Protein AF-A0AA89LRD8-F1 (afdb_monomer_lite)

pLDDT: mean 77.5, std 10.82, range [52.41, 93.69]

Radius of gyration: 14.36 Å; chains: 1; bounding box: 33×25×40 Å

Structure (mmCIF, N/CA/C/O backbone):
data_AF-A0AA89LRD8-F1
#
_entry.id   AF-A0AA89LRD8-F1
#
loop_
_atom_site.group_PDB
_atom_site.id
_atom_site.type_symbol
_atom_site.label_atom_id
_atom_site.label_alt_id
_atom_site.label_comp_id
_atom_site.label_asym_id
_atom_site.label_entity_id
_atom_site.label_seq_id
_atom_site.pdbx_PDB_ins_code
_atom_site.Cartn_x
_atom_site.Cartn_y
_atom_site.Cartn_z
_atom_site.occupancy
_atom_site.B_iso_or_equiv
_atom_site.auth_seq_id
_atom_site.auth_comp_id
_atom_site.auth_asym_id
_atom_site.auth_atom_id
_atom_site.pdbx_PDB_model_num
ATOM 1 N N . MET A 1 1 ? 7.949 -14.737 -2.794 1.00 53.84 1 MET A N 1
ATOM 2 C CA . MET A 1 1 ? 6.880 -14.961 -3.812 1.00 53.84 1 MET A CA 1
ATOM 3 C C . MET A 1 1 ? 6.321 -13.598 -4.224 1.00 53.84 1 MET A C 1
ATOM 5 O O . MET A 1 1 ? 5.782 -12.918 -3.359 1.00 53.84 1 MET A O 1
ATOM 9 N N . SER A 1 2 ? 6.464 -13.159 -5.481 1.00 67.94 2 SER A N 1
ATOM 10 C CA . SER A 1 2 ? 5.807 -11.927 -5.960 1.00 67.94 2 SER A CA 1
ATOM 11 C C . SER A 1 2 ? 4.325 -12.192 -6.232 1.00 67.94 2 SER A C 1
ATOM 13 O O . SER A 1 2 ? 3.955 -13.274 -6.687 1.00 67.94 2 SER A O 1
ATOM 15 N N . CYS A 1 3 ? 3.457 -11.229 -5.920 1.00 76.31 3 CYS A N 1
ATOM 16 C CA . CYS A 1 3 ? 2.013 -11.373 -6.145 1.00 76.31 3 CYS A CA 1
ATOM 17 C C . CYS A 1 3 ? 1.546 -10.881 -7.521 1.00 76.31 3 CYS A C 1
ATOM 19 O O . CYS A 1 3 ? 0.351 -10.912 -7.796 1.00 76.31 3 CYS A O 1
ATOM 21 N N . GLY A 1 4 ? 2.478 -10.437 -8.369 1.00 76.31 4 GLY A N 1
ATOM 22 C CA . GLY A 1 4 ? 2.183 -9.921 -9.707 1.00 76.31 4 GLY A CA 1
ATOM 23 C C . GLY A 1 4 ? 1.588 -8.513 -9.729 1.00 76.31 4 GLY A C 1
ATOM 24 O O . GLY A 1 4 ? 1.187 -8.062 -10.790 1.00 76.31 4 GLY A O 1
ATOM 25 N N . TYR A 1 5 ? 1.526 -7.824 -8.585 1.00 81.50 5 TYR A N 1
ATOM 26 C CA . TYR A 1 5 ? 1.079 -6.435 -8.522 1.00 81.50 5 TYR A CA 1
ATOM 27 C C . TYR A 1 5 ? 2.047 -5.514 -9.277 1.00 81.50 5 TYR A C 1
ATOM 29 O O . TYR A 1 5 ? 3.244 -5.513 -8.970 1.00 81.50 5 TYR A O 1
ATOM 37 N N . GLN A 1 6 ? 1.506 -4.738 -10.215 1.00 78.00 6 GLN A N 1
ATOM 38 C CA . GLN A 1 6 ? 2.150 -3.611 -10.886 1.00 78.00 6 GLN A CA 1
ATOM 39 C C . GLN A 1 6 ? 1.220 -2.403 -10.794 1.00 78.00 6 GLN A C 1
ATOM 41 O O . GLN A 1 6 ? 0.002 -2.549 -10.872 1.00 78.00 6 GLN A O 1
ATOM 46 N N . GLY A 1 7 ? 1.781 -1.224 -10.556 1.00 76.06 7 GLY A N 1
ATOM 47 C CA . GLY A 1 7 ? 0.997 -0.004 -10.446 1.00 76.06 7 GLY A CA 1
ATOM 48 C C . GLY A 1 7 ? 1.880 1.231 -10.424 1.00 76.06 7 GLY A C 1
ATOM 49 O O . GLY A 1 7 ? 3.062 1.144 -10.103 1.00 76.06 7 GLY A O 1
ATOM 50 N N . ALA A 1 8 ? 1.288 2.376 -10.753 1.00 71.69 8 ALA A N 1
ATOM 51 C CA . ALA A 1 8 ? 1.941 3.670 -10.616 1.00 71.69 8 ALA A CA 1
ATOM 52 C C . ALA A 1 8 ? 2.071 4.019 -9.126 1.00 71.69 8 ALA A C 1
ATOM 54 O O . ALA A 1 8 ? 1.086 4.355 -8.460 1.00 71.69 8 ALA A O 1
ATOM 55 N N . HIS A 1 9 ? 3.278 3.883 -8.600 1.00 68.44 9 HIS A N 1
ATOM 56 C CA . HIS A 1 9 ? 3.683 4.313 -7.271 1.00 68.44 9 HIS A CA 1
ATOM 57 C C . HIS A 1 9 ? 4.667 5.489 -7.412 1.00 68.44 9 HIS A C 1
ATOM 59 O O . HIS A 1 9 ? 4.795 6.062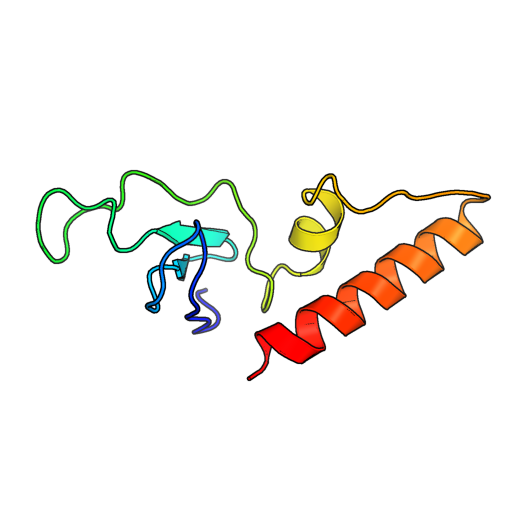 -8.483 1.00 68.44 9 HIS A O 1
ATOM 65 N N . PHE A 1 10 ? 5.212 6.008 -6.309 1.00 66.38 10 PHE A N 1
ATOM 66 C CA . PHE A 1 10 ? 6.271 7.043 -6.302 1.00 66.38 10 PHE A CA 1
ATOM 67 C C . PHE A 1 10 ? 6.019 8.374 -7.055 1.00 66.38 10 PHE A C 1
ATOM 69 O O . PHE A 1 10 ? 6.902 9.227 -7.119 1.00 66.38 10 PHE A O 1
ATOM 76 N N . GLY A 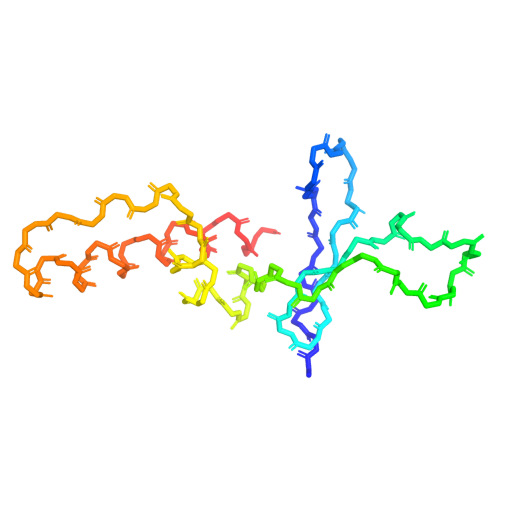1 11 ? 4.796 8.627 -7.532 1.00 64.19 11 GLY A N 1
ATOM 77 C CA . GLY A 1 11 ? 4.420 9.858 -8.235 1.00 64.19 11 GLY A CA 1
ATOM 78 C C . GLY A 1 11 ? 4.583 9.804 -9.758 1.00 64.19 11 GLY A C 1
ATOM 79 O O . GLY A 1 11 ? 4.392 10.835 -10.407 1.00 64.19 11 GLY A O 1
ATOM 80 N N . ALA A 1 12 ? 4.892 8.639 -10.336 1.00 62.62 12 ALA A N 1
ATOM 81 C CA . ALA A 1 12 ? 4.922 8.456 -11.782 1.00 62.62 12 ALA A CA 1
ATOM 82 C C . ALA A 1 12 ? 3.507 8.363 -12.384 1.00 62.62 12 ALA A C 1
ATOM 84 O O . ALA A 1 12 ? 2.528 8.006 -11.729 1.00 62.62 12 ALA A O 1
ATOM 85 N N . HIS A 1 13 ? 3.393 8.691 -13.673 1.00 66.25 13 HIS A N 1
ATOM 86 C CA . HIS A 1 13 ? 2.154 8.512 -14.444 1.00 66.25 13 HIS A CA 1
ATOM 87 C C . HIS A 1 13 ? 2.037 7.118 -15.088 1.00 66.25 13 HIS A C 1
ATOM 89 O O . HIS A 1 13 ? 1.011 6.820 -15.700 1.00 66.25 13 HIS A O 1
ATOM 95 N N . TYR A 1 14 ? 3.079 6.292 -14.986 1.00 69.19 14 TYR A N 1
ATOM 96 C CA . TYR A 1 14 ? 3.171 4.947 -15.555 1.00 69.19 14 TYR A CA 1
ATOM 97 C C . TYR A 1 14 ? 3.459 3.921 -14.455 1.00 69.19 14 TYR A C 1
ATOM 99 O O . TYR A 1 14 ? 3.789 4.297 -13.336 1.00 69.19 14 TYR A O 1
ATOM 107 N N . GLU A 1 15 ? 3.278 2.637 -14.770 1.00 71.19 15 GLU A N 1
ATOM 108 C CA . GLU A 1 15 ? 3.547 1.521 -13.859 1.00 71.19 15 GLU A CA 1
ATOM 109 C C . GLU A 1 15 ? 5.055 1.402 -13.601 1.00 71.19 15 GLU A C 1
ATOM 111 O O . GLU A 1 15 ? 5.775 0.708 -14.314 1.00 71.19 15 GLU A O 1
ATOM 116 N N . ASP A 1 16 ? 5.524 2.123 -12.593 1.00 72.38 16 ASP A N 1
ATOM 117 C CA . ASP A 1 16 ? 6.903 2.156 -12.108 1.00 72.38 16 ASP A CA 1
ATOM 118 C C . ASP A 1 16 ? 7.095 1.261 -10.872 1.00 72.38 16 ASP A C 1
ATOM 120 O O . ASP A 1 16 ? 8.205 0.853 -10.563 1.00 72.38 16 ASP A O 1
ATOM 124 N N . GLY A 1 17 ? 6.021 0.884 -10.175 1.00 78.00 17 GLY A N 1
ATOM 125 C CA . GLY A 1 17 ? 6.070 0.012 -9.006 1.00 78.00 17 GLY A CA 1
ATOM 126 C C . GLY A 1 17 ? 5.735 -1.442 -9.333 1.00 78.00 17 GLY A C 1
ATOM 127 O O . GLY A 1 17 ? 4.662 -1.738 -9.859 1.00 78.00 17 GLY A O 1
ATOM 128 N N . CYS A 1 18 ? 6.593 -2.380 -8.930 1.00 82.38 18 CYS A N 1
ATOM 129 C CA . CYS A 1 18 ? 6.328 -3.821 -9.001 1.00 82.38 18 CYS A CA 1
ATOM 130 C C . CYS A 1 18 ? 6.475 -4.491 -7.633 1.00 82.38 18 CYS A C 1
ATOM 132 O O . CYS A 1 18 ? 7.340 -4.142 -6.831 1.00 82.38 18 CYS A O 1
ATOM 134 N N . CYS A 1 19 ? 5.650 -5.501 -7.354 1.00 86.06 19 CYS A N 1
ATOM 135 C CA . CYS A 1 19 ? 5.823 -6.316 -6.159 1.00 86.06 19 CYS A CA 1
ATOM 136 C C . CYS A 1 19 ? 6.912 -7.381 -6.335 1.00 86.06 19 CYS A C 1
ATOM 138 O O . CYS A 1 19 ? 6.760 -8.312 -7.130 1.00 86.06 19 CYS A O 1
ATOM 140 N N . ILE A 1 20 ? 7.931 -7.341 -5.475 1.00 81.69 20 ILE A N 1
ATOM 141 C CA . ILE A 1 20 ? 8.945 -8.389 -5.337 1.00 81.69 20 ILE A CA 1
ATOM 142 C C . ILE A 1 20 ? 9.028 -8.794 -3.862 1.00 81.69 20 ILE A C 1
ATOM 144 O O . ILE A 1 20 ? 9.194 -7.971 -2.968 1.00 81.69 20 ILE A O 1
ATOM 148 N N . ASP A 1 21 ? 8.831 -10.089 -3.616 1.00 82.31 21 ASP A N 1
ATOM 149 C CA . ASP A 1 21 ? 8.860 -10.727 -2.292 1.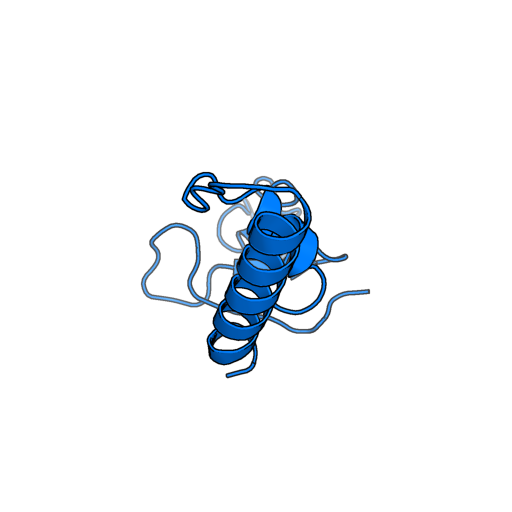00 82.31 21 ASP A CA 1
ATOM 150 C C . ASP A 1 21 ? 7.988 -10.092 -1.192 1.00 82.31 21 ASP A C 1
ATOM 152 O O . ASP A 1 21 ? 8.305 -10.138 -0.010 1.00 82.31 21 ASP A O 1
ATOM 156 N N . GLY A 1 22 ? 6.841 -9.525 -1.571 1.00 81.56 22 GLY A N 1
ATOM 157 C CA . GLY A 1 22 ? 5.923 -8.911 -0.609 1.00 81.56 22 GLY A CA 1
ATOM 158 C C . GLY A 1 22 ? 6.137 -7.419 -0.381 1.00 81.56 22 GLY A C 1
ATOM 159 O O . GLY A 1 22 ? 5.360 -6.820 0.361 1.00 81.56 22 GLY A O 1
ATOM 160 N N . TYR A 1 23 ? 7.105 -6.816 -1.066 1.00 84.25 23 TYR A N 1
ATOM 161 C CA . TYR A 1 23 ? 7.416 -5.392 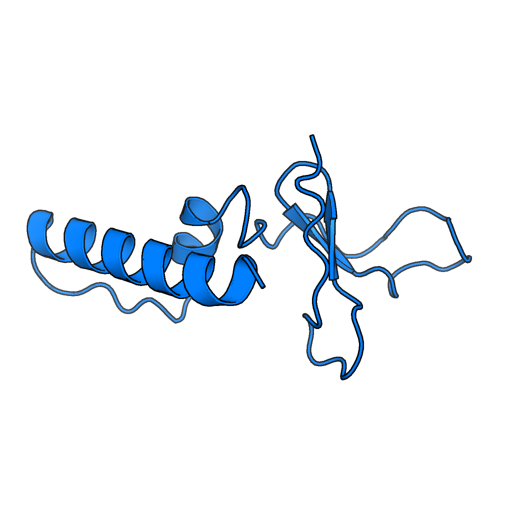-1.004 1.00 84.25 23 TYR A CA 1
ATOM 162 C C . TYR A 1 23 ? 7.343 -4.756 -2.395 1.00 84.25 23 TYR A C 1
ATOM 164 O O . TYR A 1 23 ? 7.386 -5.458 -3.406 1.00 84.25 23 TYR A O 1
ATOM 172 N N . LEU A 1 24 ? 7.141 -3.444 -2.435 1.00 83.31 24 LEU A N 1
ATOM 173 C CA . LEU A 1 24 ? 7.127 -2.603 -3.624 1.00 83.31 24 LEU A CA 1
ATOM 174 C C . LEU A 1 24 ? 8.556 -2.211 -3.985 1.00 83.31 24 LEU A C 1
ATOM 176 O O . LEU A 1 24 ? 9.342 -1.805 -3.129 1.00 83.31 24 LEU A O 1
ATOM 180 N N . TRP A 1 25 ? 8.871 -2.358 -5.262 1.00 82.00 25 TRP A N 1
ATOM 181 C CA . TRP A 1 25 ? 10.149 -2.002 -5.845 1.00 82.00 25 TRP A CA 1
ATOM 182 C C . TRP A 1 25 ? 9.927 -1.065 -7.016 1.00 82.00 25 TRP A C 1
ATOM 184 O O . TRP A 1 25 ? 9.037 -1.311 -7.833 1.00 82.00 25 TRP A O 1
ATOM 194 N N . ASP A 1 26 ? 10.735 -0.014 -7.065 1.00 77.69 26 ASP A N 1
ATOM 195 C CA . ASP A 1 26 ? 10.731 0.959 -8.145 1.00 77.69 26 ASP A CA 1
ATOM 196 C C . ASP A 1 26 ? 11.546 0.403 -9.319 1.00 77.69 26 ASP A C 1
ATOM 198 O O . ASP A 1 26 ? 12.746 0.153 -9.193 1.00 77.69 26 ASP A O 1
ATOM 202 N N . LEU A 1 27 ? 10.870 0.172 -10.442 1.00 71.88 27 LEU A N 1
ATOM 203 C CA . LEU A 1 27 ? 11.418 -0.350 -11.689 1.00 71.88 27 LEU A CA 1
ATOM 204 C C . LEU A 1 27 ? 12.312 0.663 -12.412 1.00 71.88 27 LEU A C 1
ATOM 206 O O . LEU A 1 27 ? 13.167 0.241 -13.193 1.00 71.88 27 LEU A O 1
ATOM 210 N N . ASP A 1 28 ? 12.161 1.960 -12.138 1.00 66.62 28 ASP A N 1
ATOM 211 C CA . ASP A 1 28 ? 12.990 3.010 -12.736 1.00 66.62 28 ASP A CA 1
ATOM 212 C C . ASP A 1 28 ? 14.286 3.254 -11.972 1.00 66.62 28 ASP A C 1
ATOM 214 O O . ASP A 1 28 ? 15.207 3.897 -12.478 1.00 66.62 28 ASP A O 1
ATOM 218 N N . SER A 1 29 ? 14.411 2.700 -10.768 1.00 64.31 29 SER A N 1
ATOM 219 C CA . SER A 1 29 ? 15.616 2.825 -9.956 1.00 64.31 29 SER A CA 1
ATOM 220 C C . SER A 1 29 ? 16.738 1.861 -10.378 1.00 64.31 29 SER A C 1
ATOM 222 O O . SER A 1 29 ? 17.503 1.370 -9.535 1.00 64.31 29 SER A O 1
ATOM 224 N N . CYS A 1 30 ? 16.845 1.572 -11.670 1.00 61.62 30 CYS A N 1
ATOM 225 C CA . CYS A 1 30 ? 17.860 0.697 -12.224 1.00 61.62 30 CYS A CA 1
ATOM 226 C C . CYS A 1 30 ? 18.821 1.471 -13.132 1.00 61.62 30 CYS A C 1
ATOM 228 O O . CYS A 1 30 ? 18.384 2.164 -14.047 1.00 61.62 30 CYS A O 1
ATOM 230 N N . ASP A 1 31 ? 20.131 1.321 -12.911 1.00 58.03 31 ASP A N 1
ATOM 231 C CA . ASP A 1 31 ? 21.162 1.937 -13.762 1.00 58.03 31 ASP A CA 1
ATOM 232 C C . ASP A 1 31 ? 21.220 1.310 -15.174 1.00 58.03 31 ASP A C 1
ATOM 234 O O . ASP A 1 31 ? 21.657 1.953 -16.129 1.00 58.03 31 ASP A O 1
ATOM 238 N N . GLU A 1 32 ? 20.750 0.066 -15.334 1.00 56.94 32 GLU A N 1
ATOM 239 C CA . GLU A 1 32 ? 20.682 -0.654 -16.612 1.00 56.94 32 GLU A CA 1
ATOM 240 C C . GLU A 1 32 ? 19.344 -1.401 -16.750 1.00 56.94 32 GLU A C 1
ATOM 242 O O . GLU A 1 32 ? 18.869 -1.984 -15.778 1.00 56.94 32 GLU A O 1
ATOM 247 N N . PRO A 1 33 ? 18.722 -1.471 -17.941 1.00 57.16 33 PRO A N 1
ATOM 248 C CA . PRO A 1 33 ? 17.471 -2.207 -18.125 1.00 57.16 33 PRO A CA 1
ATOM 249 C C . PRO A 1 33 ? 17.637 -3.694 -17.756 1.00 57.16 33 PRO A C 1
ATOM 251 O O . PRO A 1 33 ? 18.304 -4.452 -18.460 1.00 57.16 33 PRO A O 1
ATOM 254 N N . GLY A 1 34 ? 17.006 -4.110 -16.652 1.00 58.59 34 GLY A N 1
ATOM 255 C CA . GLY A 1 34 ? 17.088 -5.472 -16.105 1.00 58.59 34 GLY A CA 1
ATOM 256 C C . GLY A 1 34 ? 18.189 -5.700 -15.059 1.00 58.59 34 GLY A C 1
ATOM 257 O O . GLY A 1 34 ? 18.420 -6.848 -14.674 1.00 58.59 34 GLY A O 1
ATOM 258 N N . GLY A 1 35 ? 18.871 -4.645 -14.610 1.00 61.28 35 GLY A N 1
ATOM 259 C CA . GLY A 1 35 ? 19.834 -4.697 -13.512 1.00 61.28 35 GLY A CA 1
ATOM 260 C C . GLY A 1 35 ? 19.184 -4.802 -12.118 1.00 61.28 35 GLY A C 1
ATOM 261 O O . GLY A 1 35 ? 17.967 -4.959 -11.985 1.00 61.28 35 GLY A O 1
ATOM 262 N N . PRO A 1 36 ? 19.991 -4.740 -11.044 1.00 60.00 36 PRO A N 1
ATOM 263 C CA . PRO A 1 36 ? 19.482 -4.697 -9.678 1.00 60.00 36 PRO A CA 1
ATOM 264 C C . PRO A 1 36 ? 18.722 -3.387 -9.422 1.00 60.00 36 PRO A C 1
ATOM 266 O O . PRO A 1 36 ? 19.192 -2.305 -9.761 1.00 60.00 36 PRO A O 1
ATOM 269 N N . LEU A 1 37 ? 17.546 -3.488 -8.807 1.00 65.69 37 LEU A N 1
ATOM 270 C CA . LEU A 1 37 ? 16.779 -2.324 -8.368 1.00 65.69 37 LEU A CA 1
ATOM 271 C C . LEU A 1 37 ? 17.448 -1.755 -7.110 1.00 65.69 37 LEU A C 1
ATOM 273 O O . LEU A 1 37 ? 17.714 -2.498 -6.163 1.00 65.69 37 LEU A O 1
ATOM 277 N N . HIS A 1 38 ? 17.761 -0.461 -7.112 1.00 64.00 38 HIS A N 1
ATOM 278 C CA . HIS A 1 38 ? 18.466 0.188 -6.000 1.00 64.00 38 HIS A CA 1
ATOM 279 C C . HIS A 1 38 ? 17.534 0.837 -4.973 1.00 64.00 38 HIS A C 1
ATOM 281 O O . HIS A 1 38 ? 17.938 1.005 -3.824 1.00 64.00 38 HIS A O 1
ATOM 287 N N . ASN A 1 39 ? 16.298 1.153 -5.366 1.00 65.88 39 ASN A N 1
ATOM 288 C CA . ASN A 1 39 ? 15.267 1.699 -4.491 1.00 65.88 39 ASN A CA 1
ATOM 289 C C . ASN A 1 39 ? 14.028 0.795 -4.517 1.00 65.88 39 ASN A C 1
ATOM 291 O O . ASN A 1 39 ? 13.512 0.429 -5.574 1.00 65.88 39 ASN A O 1
ATOM 295 N N . GLY A 1 40 ? 13.572 0.393 -3.333 1.00 71.69 40 GLY A N 1
ATOM 296 C CA . GLY A 1 40 ? 12.512 -0.595 -3.167 1.00 71.69 40 GLY A CA 1
ATOM 297 C C . GLY A 1 40 ? 12.743 -1.476 -1.945 1.00 71.69 40 GLY A C 1
ATOM 298 O O . GLY A 1 40 ? 13.831 -1.500 -1.379 1.00 71.69 40 GLY A O 1
ATOM 299 N N . GLY A 1 41 ? 11.714 -2.209 -1.525 1.00 73.12 41 GLY A N 1
ATOM 300 C CA . GLY A 1 41 ? 11.807 -3.109 -0.370 1.00 73.12 41 GLY A CA 1
ATOM 301 C C . GLY A 1 41 ? 11.428 -2.480 0.975 1.00 73.12 41 GLY A C 1
ATOM 302 O O . GLY A 1 41 ? 11.165 -3.219 1.918 1.00 73.12 41 GLY A O 1
ATOM 303 N N . ASP A 1 42 ? 11.338 -1.151 1.065 1.00 77.69 42 ASP A N 1
ATOM 304 C CA . ASP A 1 42 ? 10.875 -0.452 2.272 1.00 77.69 42 ASP A CA 1
ATOM 305 C C . ASP A 1 42 ? 9.346 -0.358 2.341 1.00 77.69 42 ASP A C 1
ATOM 307 O O . ASP A 1 42 ? 8.748 -0.508 3.409 1.00 77.69 42 ASP A O 1
ATOM 311 N N . GLU A 1 43 ? 8.690 -0.140 1.196 1.00 80.81 43 GLU A N 1
ATOM 312 C CA . GLU A 1 43 ? 7.234 -0.066 1.133 1.00 80.81 43 GLU A CA 1
ATOM 313 C C . GLU A 1 43 ? 6.649 -1.478 0.945 1.00 80.81 43 GLU A C 1
ATOM 315 O O . GLU A 1 43 ? 6.949 -2.157 -0.034 1.00 80.81 43 GLU A O 1
ATOM 320 N N . PRO A 1 44 ? 5.822 -1.991 1.864 1.00 86.75 44 PRO A N 1
ATOM 321 C CA . PRO A 1 44 ? 5.185 -3.302 1.714 1.00 86.75 44 PRO A CA 1
ATOM 322 C C . PRO A 1 44 ? 4.131 -3.295 0.595 1.00 86.75 44 PRO A C 1
ATOM 324 O O . PRO A 1 44 ? 3.457 -2.306 0.341 1.00 86.75 44 PRO A O 1
ATOM 327 N N . CYS A 1 45 ? 3.921 -4.424 -0.074 1.00 86.62 45 CYS A N 1
ATOM 328 C CA . CYS A 1 45 ? 2.995 -4.483 -1.202 1.00 86.62 45 CYS A CA 1
ATOM 329 C C . CYS A 1 45 ? 1.522 -4.342 -0.756 1.00 86.62 45 CYS A C 1
ATOM 331 O O . CYS A 1 45 ? 1.062 -5.124 0.085 1.00 86.62 45 CYS A O 1
ATOM 333 N N . PRO A 1 46 ? 0.715 -3.459 -1.378 1.00 85.94 46 PRO A N 1
ATOM 334 C CA . PRO A 1 46 ? -0.694 -3.278 -1.029 1.00 85.94 46 PRO A CA 1
ATOM 335 C C . PRO A 1 46 ? -1.565 -4.504 -1.358 1.00 85.94 46 PRO A C 1
ATOM 337 O O . PRO A 1 46 ? -2.625 -4.680 -0.753 1.00 85.94 46 PRO A O 1
ATOM 340 N N . CYS A 1 47 ? -1.128 -5.394 -2.255 1.00 85.25 47 CYS A N 1
ATOM 341 C CA . CYS A 1 47 ? -1.884 -6.583 -2.654 1.00 85.25 47 CYS A CA 1
ATOM 342 C C . CYS A 1 47 ? -1.619 -7.803 -1.748 1.00 85.25 47 CYS A C 1
ATOM 344 O O . CYS A 1 47 ? -2.562 -8.353 -1.169 1.00 85.25 47 CYS A O 1
ATOM 346 N N . CYS A 1 48 ? -0.357 -8.215 -1.566 1.00 87.06 48 CYS A N 1
ATOM 347 C CA . CYS A 1 48 ? -0.018 -9.395 -0.754 1.00 87.06 48 CYS A CA 1
ATOM 348 C C . CYS A 1 48 ? 0.430 -9.087 0.679 1.00 87.06 48 CYS A C 1
ATOM 350 O O . CYS A 1 48 ? 0.210 -9.923 1.556 1.00 87.06 48 CYS A O 1
ATOM 352 N N . ASN A 1 49 ? 0.974 -7.895 0.945 1.00 87.25 49 ASN A N 1
ATOM 353 C CA . ASN A 1 49 ? 1.370 -7.446 2.281 1.00 87.25 49 ASN A CA 1
ATOM 354 C C . ASN A 1 49 ? 0.555 -6.222 2.751 1.00 87.25 49 ASN A C 1
ATOM 356 O O . ASN A 1 49 ? 1.041 -5.320 3.433 1.00 87.25 49 ASN A O 1
ATOM 360 N N . THR A 1 50 ? -0.744 -6.206 2.418 1.00 87.06 50 THR A N 1
ATOM 361 C CA . THR A 1 50 ? -1.657 -5.077 2.682 1.00 87.06 50 THR A CA 1
ATOM 362 C C . THR A 1 50 ? -1.669 -4.643 4.146 1.00 87.06 50 THR A C 1
ATOM 364 O O . THR A 1 50 ? -1.910 -3.483 4.466 1.00 87.06 50 THR A O 1
ATOM 367 N N . ARG A 1 51 ? -1.498 -5.591 5.074 1.00 86.75 51 ARG A N 1
ATOM 368 C CA . ARG A 1 51 ? -1.555 -5.285 6.504 1.00 86.75 51 ARG A CA 1
ATOM 369 C C . ARG A 1 51 ? -0.381 -4.409 6.919 1.00 86.75 51 ARG A C 1
ATOM 371 O O . ARG A 1 51 ? -0.604 -3.464 7.665 1.00 86.75 51 ARG A O 1
ATOM 378 N N . GLU A 1 52 ? 0.823 -4.755 6.485 1.00 87.50 52 GLU A N 1
ATOM 379 C CA . GLU A 1 52 ? 2.025 -3.980 6.776 1.00 87.50 52 GLU A CA 1
ATOM 380 C C . GLU A 1 52 ? 1.967 -2.645 6.039 1.00 87.50 52 GLU A C 1
ATOM 382 O O . GLU A 1 52 ? 2.219 -1.621 6.655 1.00 87.50 52 GLU A O 1
ATOM 387 N N . TYR A 1 53 ? 1.455 -2.628 4.803 1.00 86.81 53 TYR A N 1
ATOM 388 C CA . TYR A 1 53 ? 1.196 -1.396 4.046 1.00 86.81 53 TYR A CA 1
ATOM 389 C C . TYR A 1 53 ? 0.289 -0.417 4.775 1.00 86.81 53 TYR A C 1
ATOM 391 O O . TYR A 1 53 ? 0.624 0.747 4.950 1.00 86.81 53 TYR A O 1
ATOM 399 N N . VAL A 1 54 ? -0.825 -0.901 5.312 1.00 87.12 54 VAL A N 1
ATOM 400 C CA . VAL A 1 54 ? -1.750 -0.076 6.098 1.00 87.12 54 VAL A CA 1
ATOM 401 C C . VAL A 1 54 ? -1.145 0.408 7.420 1.00 87.12 54 VAL A C 1
ATOM 403 O O . VAL A 1 54 ? -1.607 1.409 7.958 1.00 87.12 54 VAL A O 1
ATOM 406 N N . LEU A 1 55 ? -0.176 -0.315 7.985 1.00 84.12 55 LEU A N 1
ATOM 407 C CA . LEU A 1 55 ? 0.466 0.050 9.250 1.00 84.12 55 LEU A CA 1
ATOM 408 C C . LEU A 1 55 ? 1.679 0.968 9.064 1.00 84.12 55 LEU A C 1
ATOM 410 O O . LEU A 1 55 ? 1.949 1.752 9.967 1.00 84.12 55 LEU A O 1
ATOM 414 N N . GLY A 1 56 ? 2.395 0.844 7.944 1.00 77.25 56 GLY A N 1
ATOM 415 C CA . GLY A 1 56 ? 3.525 1.697 7.569 1.00 77.25 56 GLY A CA 1
ATOM 416 C C . GLY A 1 56 ? 3.101 2.994 6.882 1.00 77.25 56 GLY A C 1
ATOM 417 O O . GLY A 1 56 ? 3.855 3.957 6.887 1.00 77.25 56 GLY A O 1
ATOM 418 N N . CYS A 1 57 ? 1.885 3.049 6.335 1.00 70.12 57 CYS A N 1
ATOM 419 C CA . CYS A 1 57 ? 1.305 4.280 5.816 1.00 70.12 57 CYS A CA 1
ATOM 420 C C . CYS A 1 57 ? 0.924 5.206 6.987 1.00 70.12 57 CYS A C 1
ATOM 422 O O . CYS A 1 57 ? -0.057 4.961 7.699 1.00 70.12 57 CYS A O 1
ATOM 424 N N . ASP A 1 58 ? 1.707 6.271 7.181 1.00 61.75 58 ASP A N 1
ATOM 425 C CA . ASP A 1 58 ? 1.530 7.276 8.244 1.00 61.75 58 ASP A CA 1
ATOM 426 C C . ASP A 1 58 ? 0.152 7.968 8.219 1.00 61.75 58 ASP A C 1
ATOM 428 O O . ASP A 1 58 ? -0.305 8.505 9.231 1.00 61.75 58 ASP A O 1
ATOM 432 N N . ASP A 1 59 ? -0.566 7.903 7.095 1.00 66.81 59 ASP A N 1
ATOM 433 C CA . ASP A 1 59 ? -1.894 8.502 6.931 1.00 66.81 59 ASP A CA 1
ATOM 434 C C . ASP A 1 59 ? -2.994 7.827 7.771 1.00 66.81 59 ASP A C 1
ATOM 436 O O . ASP A 1 59 ? -4.108 8.354 7.907 1.00 66.81 59 ASP A O 1
ATOM 440 N N . LEU A 1 60 ? -2.731 6.656 8.365 1.00 73.62 60 LEU A N 1
ATOM 441 C CA . LEU A 1 60 ? -3.725 5.950 9.166 1.00 73.62 60 LEU A CA 1
ATOM 442 C C . LEU A 1 60 ? -3.833 6.509 10.595 1.00 73.62 60 LEU A C 1
ATOM 444 O O . LEU A 1 60 ? -3.314 5.945 11.561 1.00 73.62 60 LEU A O 1
ATOM 448 N N . HIS A 1 61 ? -4.597 7.590 10.768 1.00 79.50 61 HIS A N 1
ATOM 449 C CA . HIS A 1 61 ? -4.865 8.158 12.093 1.00 79.50 61 HI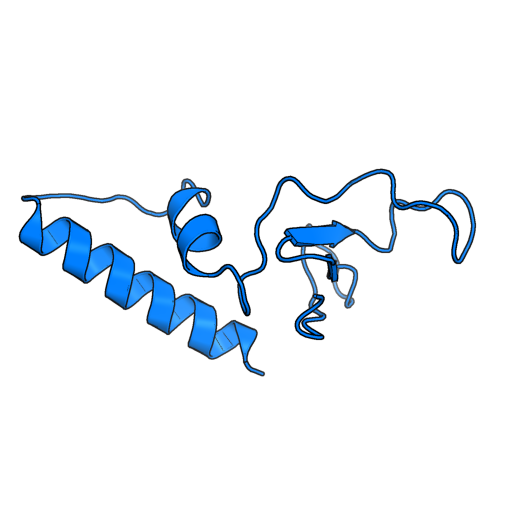S A CA 1
ATOM 450 C C . HIS A 1 61 ? -5.798 7.265 12.942 1.00 79.50 61 HIS A C 1
ATOM 452 O O . HIS A 1 61 ? -7.020 7.433 12.983 1.00 79.50 61 HIS A O 1
ATOM 458 N N . LEU A 1 62 ? -5.210 6.287 13.638 1.00 82.75 62 LEU A N 1
ATOM 459 C CA . LEU A 1 62 ? -5.919 5.345 14.504 1.00 82.75 62 LEU A CA 1
ATOM 460 C C . LEU A 1 62 ? -6.335 5.987 15.831 1.00 82.75 62 LEU A C 1
ATOM 462 O O . LEU A 1 62 ? -5.503 6.221 16.706 1.00 82.75 62 LEU A O 1
ATOM 466 N N . THR A 1 63 ? -7.639 6.144 16.043 1.00 86.06 63 THR A N 1
ATOM 467 C CA . THR A 1 63 ? -8.192 6.724 17.282 1.00 86.06 63 THR A CA 1
ATOM 468 C C . THR A 1 63 ? -9.040 5.731 18.080 1.00 86.06 63 THR A C 1
ATOM 470 O O . THR A 1 63 ? -9.492 4.700 17.569 1.00 86.06 63 THR A O 1
ATOM 473 N N . GLY A 1 64 ? -9.270 6.035 19.360 1.00 91.88 64 GLY A N 1
ATOM 474 C CA . GLY A 1 64 ? -10.159 5.269 20.234 1.00 91.88 64 GLY A CA 1
ATOM 475 C C . GLY A 1 64 ? -9.544 3.996 20.829 1.00 91.88 64 GLY A C 1
ATOM 476 O O . GLY A 1 64 ? -8.328 3.833 20.928 1.00 91.88 64 GLY A O 1
ATOM 477 N N . ASN A 1 65 ? -10.408 3.082 21.275 1.00 93.69 65 ASN A N 1
ATOM 478 C CA . ASN A 1 65 ? -10.004 1.875 21.996 1.00 93.69 65 ASN A CA 1
ATOM 479 C C . ASN A 1 65 ? -9.463 0.765 21.073 1.00 93.69 65 ASN A C 1
ATOM 481 O O . ASN A 1 65 ? -9.608 0.796 19.850 1.00 93.69 65 ASN A O 1
ATOM 485 N N . ALA A 1 66 ? -8.880 -0.280 21.669 1.00 89.25 66 ALA A N 1
ATOM 486 C CA . ALA A 1 66 ? -8.266 -1.385 20.929 1.00 89.25 66 ALA A CA 1
ATOM 487 C C . ALA A 1 66 ? -9.219 -2.078 19.932 1.00 89.25 66 ALA A C 1
ATOM 489 O O . ALA A 1 66 ? -8.790 -2.482 18.850 1.00 89.25 66 ALA A O 1
ATOM 490 N N . LYS A 1 67 ? -10.516 -2.201 20.251 1.00 92.50 67 LYS A N 1
ATOM 491 C CA . LYS A 1 67 ? -11.513 -2.803 19.349 1.00 92.50 67 LYS A CA 1
ATOM 492 C C . LYS A 1 67 ? -11.792 -1.893 18.151 1.00 92.50 67 LYS A C 1
ATOM 494 O O . LYS A 1 67 ? -11.840 -2.379 17.022 1.00 92.50 67 LYS A O 1
ATOM 499 N N . GLN A 1 68 ? -11.934 -0.589 18.387 1.00 90.81 68 GLN A N 1
ATOM 500 C CA . GLN A 1 68 ? -12.139 0.415 17.340 1.00 90.81 68 GLN A CA 1
ATOM 501 C C . GLN A 1 68 ? -10.935 0.485 16.398 1.00 90.81 68 GLN A C 1
ATOM 503 O O . GLN A 1 68 ? -11.121 0.414 15.185 1.00 90.81 68 GLN A O 1
ATOM 508 N N . ARG A 1 69 ? -9.711 0.514 16.940 1.00 88.62 69 ARG A N 1
ATOM 509 C CA . ARG A 1 69 ? -8.473 0.516 16.144 1.00 88.62 69 ARG A CA 1
ATOM 510 C C . ARG A 1 69 ? -8.371 -0.721 15.248 1.00 88.62 69 ARG A C 1
ATOM 512 O O . ARG A 1 69 ? -8.090 -0.601 14.062 1.00 88.62 69 ARG A O 1
ATOM 519 N N . ARG A 1 70 ? -8.701 -1.913 15.764 1.00 88.88 70 ARG A N 1
ATOM 520 C CA . ARG A 1 70 ? -8.745 -3.148 14.951 1.00 88.88 70 ARG A CA 1
ATOM 521 C C . ARG A 1 70 ? -9.765 -3.068 13.813 1.00 88.88 70 ARG A C 1
ATOM 523 O O . ARG A 1 70 ? -9.497 -3.584 12.732 1.00 88.88 70 ARG A O 1
ATOM 530 N N . MET A 1 71 ? -10.930 -2.457 14.036 1.00 90.06 71 MET A N 1
ATOM 531 C CA . MET A 1 71 ? -11.923 -2.266 12.972 1.00 90.06 71 MET A CA 1
ATOM 532 C C . MET A 1 71 ? -11.441 -1.273 11.914 1.00 90.06 71 MET A C 1
ATOM 534 O O . MET A 1 71 ? -11.583 -1.567 10.731 1.00 90.06 71 MET A O 1
ATOM 538 N N . GLN A 1 72 ? -10.818 -0.164 12.325 1.00 90.94 72 GLN A N 1
ATOM 539 C CA . GLN A 1 72 ? -10.232 0.829 11.416 1.00 90.94 72 GLN A CA 1
ATOM 540 C C . GLN A 1 72 ? -9.154 0.203 10.524 1.00 90.94 72 GLN A C 1
ATOM 542 O O . GLN A 1 72 ? -9.257 0.296 9.306 1.00 90.94 72 GLN A O 1
ATOM 547 N N . VAL A 1 73 ? -8.206 -0.547 11.102 1.00 89.06 73 VAL A N 1
ATOM 548 C CA . VAL A 1 73 ? -7.184 -1.279 10.329 1.00 89.06 73 VAL A CA 1
ATOM 549 C C . VAL A 1 73 ? -7.831 -2.249 9.336 1.00 89.06 73 VAL A C 1
ATOM 551 O O . VAL A 1 73 ? -7.443 -2.305 8.174 1.00 89.06 73 VAL A O 1
ATOM 554 N N . ARG A 1 74 ? -8.863 -3.001 9.744 1.00 89.62 74 ARG A N 1
ATOM 555 C CA . ARG A 1 74 ? -9.565 -3.926 8.833 1.00 89.62 74 ARG A CA 1
ATOM 556 C C . ARG A 1 74 ? -10.301 -3.197 7.708 1.00 89.62 74 ARG A C 1
ATOM 558 O O . ARG A 1 74 ? -10.356 -3.728 6.602 1.00 89.62 74 ARG A O 1
ATOM 565 N N . ALA A 1 75 ? -10.878 -2.028 7.975 1.00 89.75 75 ALA A N 1
ATOM 566 C CA . ALA A 1 75 ? -11.531 -1.206 6.960 1.00 89.75 75 ALA A CA 1
ATOM 567 C C . ALA A 1 75 ? -10.508 -0.638 5.966 1.00 89.75 75 ALA A C 1
ATOM 569 O O . ALA A 1 75 ? -10.721 -0.724 4.759 1.00 89.75 75 ALA A O 1
ATOM 570 N N . ALA A 1 76 ? -9.371 -0.155 6.468 1.00 89.31 76 ALA A N 1
ATOM 571 C CA . ALA A 1 76 ? -8.259 0.319 5.656 1.00 89.31 76 ALA A CA 1
ATOM 572 C C . ALA A 1 76 ? -7.695 -0.786 4.754 1.00 89.31 76 ALA A C 1
ATOM 574 O O . ALA A 1 76 ? -7.596 -0.588 3.550 1.00 89.31 76 ALA A O 1
ATOM 575 N N . ILE A 1 77 ? -7.465 -1.991 5.293 1.00 88.88 77 ILE A N 1
ATOM 576 C CA . ILE A 1 77 ? -7.044 -3.166 4.508 1.00 88.88 77 ILE A CA 1
ATOM 577 C C . ILE A 1 77 ? -8.029 -3.457 3.371 1.00 88.88 77 ILE A C 1
ATOM 579 O O . ILE A 1 77 ? -7.607 -3.733 2.253 1.00 88.88 77 ILE A O 1
ATOM 583 N N . ARG A 1 78 ? -9.345 -3.398 3.619 1.00 88.50 78 ARG A N 1
ATOM 584 C CA . ARG A 1 78 ? -10.340 -3.610 2.551 1.00 88.50 78 ARG A CA 1
ATOM 585 C C . ARG A 1 78 ? -10.270 -2.527 1.483 1.00 88.50 78 ARG A C 1
ATOM 587 O O . ARG A 1 78 ? -10.388 -2.851 0.309 1.00 88.50 78 ARG A O 1
ATOM 594 N N . ARG A 1 79 ? -10.085 -1.268 1.886 1.00 87.94 79 ARG A N 1
ATOM 595 C CA . ARG A 1 79 ? -9.955 -0.144 0.956 1.00 87.94 79 ARG A CA 1
ATOM 596 C C . ARG A 1 79 ? -8.712 -0.302 0.086 1.00 87.94 79 ARG A C 1
ATOM 598 O O . ARG A 1 79 ? -8.844 -0.238 -1.127 1.00 87.94 79 ARG A O 1
ATOM 605 N N . VAL A 1 80 ? -7.560 -0.597 0.688 1.00 87.19 80 VAL A N 1
ATOM 606 C CA . VAL A 1 80 ? -6.309 -0.856 -0.040 1.00 87.19 80 VAL A CA 1
ATOM 607 C C . VAL A 1 80 ? -6.478 -1.988 -1.045 1.00 87.19 80 VAL A C 1
ATOM 609 O O . VAL A 1 80 ? -6.246 -1.807 -2.233 1.00 87.19 80 VAL A O 1
ATOM 612 N N . ARG A 1 81 ? -7.012 -3.130 -0.604 1.00 84.38 81 ARG A N 1
ATOM 613 C CA . ARG A 1 81 ? -7.248 -4.272 -1.498 1.00 84.38 81 ARG A CA 1
ATOM 614 C C . ARG A 1 81 ? -8.254 -3.983 -2.608 1.00 84.38 81 ARG 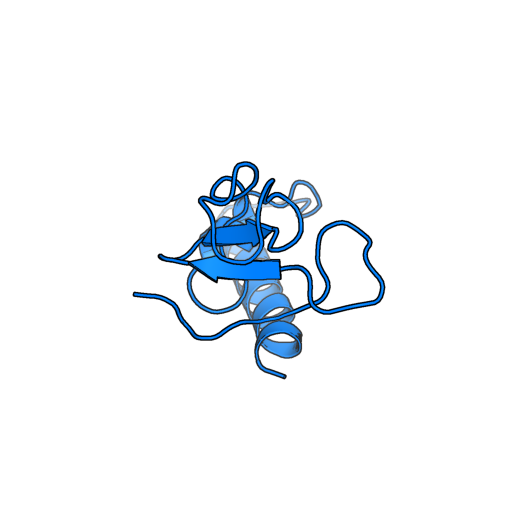A C 1
ATOM 616 O O . ARG A 1 81 ? -8.196 -4.650 -3.627 1.00 84.38 81 ARG A O 1
ATOM 623 N N . SER A 1 82 ? -9.181 -3.041 -2.421 1.00 84.81 82 SER A N 1
ATOM 624 C CA . SER A 1 82 ? -10.176 -2.719 -3.451 1.00 84.81 82 SER A CA 1
ATOM 625 C C . SER A 1 82 ? -9.591 -1.992 -4.660 1.00 84.81 82 SER A C 1
ATOM 627 O O . SER A 1 82 ? -10.103 -2.185 -5.754 1.00 84.81 82 SER A O 1
ATOM 629 N N . TRP A 1 83 ? -8.530 -1.199 -4.482 1.00 80.75 83 TRP A N 1
ATOM 630 C CA . TRP A 1 83 ? -7.827 -0.564 -5.600 1.00 80.75 83 TRP A CA 1
ATOM 631 C C . TRP A 1 83 ? -6.583 -1.346 -6.036 1.00 80.75 83 TRP A C 1
ATOM 633 O O . TRP A 1 83 ? -6.254 -1.316 -7.210 1.00 80.75 83 TRP A O 1
ATOM 643 N N . ALA A 1 84 ? -5.940 -2.101 -5.137 1.00 75.94 84 ALA A N 1
ATOM 644 C CA . ALA A 1 84 ? -4.758 -2.910 -5.460 1.00 75.94 84 ALA A CA 1
ATOM 645 C C . ALA A 1 84 ? -5.068 -4.252 -6.158 1.00 75.94 84 ALA A C 1
ATOM 647 O O . ALA A 1 84 ? -4.150 -5.001 -6.478 1.00 75.94 84 ALA A O 1
ATOM 648 N N . ALA A 1 85 ? -6.349 -4.601 -6.317 1.00 66.62 85 ALA A N 1
ATOM 649 C CA . ALA A 1 85 ? -6.805 -5.814 -7.003 1.00 66.62 85 ALA A CA 1
ATOM 650 C C . ALA A 1 85 ? -7.333 -5.546 -8.427 1.00 66.62 85 ALA A C 1
ATOM 652 O O . ALA A 1 85 ? -7.986 -6.427 -8.989 1.00 66.62 85 ALA A O 1
ATOM 653 N N . VAL A 1 86 ? -7.121 -4.334 -8.951 1.00 52.41 86 VAL A N 1
ATOM 654 C CA . VAL A 1 86 ? -7.492 -3.927 -10.316 1.00 52.41 86 VAL A CA 1
ATOM 655 C C . VAL A 1 86 ? -6.340 -4.211 -11.264 1.00 52.41 86 VAL A C 1
ATOM 657 O O . VAL A 1 86 ? -5.193 -3.950 -10.848 1.00 52.41 86 VAL A O 1
#

Sequence (86 aa):
MSCGYQGAHFGAHYEDGCCIDGYLWDLDSCDEPGGPLHNGGDEPCPCCNTREYVLGCDDLHLTGNAKQRRMQVRAAIRRVRSWAAV

Secondary structure (DSSP, 8-state):
-----EE--TT-SS--EEEETTEEEETT--SSTTS--SSEEEEEPTTTSHHHHHHH-TT----SSHHHHHHHHHHHHHHHHHHHT-

Foldseek 3Di:
DFPAFWDDDPPDPDRQWGGDPQKTFGCVCDPDNVDDGPDIDPAGQLARNVLVNLVPPPPQPQDDDPVSSVVSSVVSSVVSNVVRVD